Protein AF-A0A832AME6-F1 (afdb_monomer_lite)

Structure (mmCIF, N/CA/C/O backbone):
data_AF-A0A832AME6-F1
#
_entry.id   AF-A0A832AME6-F1
#
loop_
_atom_site.group_PDB
_atom_site.id
_atom_site.type_symbol
_atom_site.label_atom_id
_atom_site.label_alt_id
_atom_site.label_comp_id
_atom_site.label_asym_id
_atom_site.label_entity_id
_atom_site.label_seq_id
_atom_site.pdbx_PDB_ins_code
_atom_site.Cartn_x
_atom_site.Cartn_y
_atom_site.Cartn_z
_atom_site.occupancy
_atom_site.B_iso_or_equiv
_atom_site.auth_seq_id
_atom_site.auth_comp_id
_atom_site.auth_asym_id
_atom_site.auth_atom_id
_atom_site.pdbx_PDB_model_num
ATOM 1 N N . MET A 1 1 ? -3.197 4.638 -37.667 1.00 43.09 1 MET A N 1
ATOM 2 C CA . MET A 1 1 ? -3.171 3.457 -36.780 1.00 43.09 1 MET A CA 1
ATOM 3 C C . MET A 1 1 ? -2.333 3.847 -35.583 1.00 43.09 1 MET A C 1
ATOM 5 O O . MET A 1 1 ? -1.186 4.213 -35.796 1.00 43.09 1 MET A O 1
ATOM 9 N N . ALA A 1 2 ? -2.915 3.912 -34.384 1.00 51.28 2 ALA A N 1
ATOM 10 C CA . ALA A 1 2 ? -2.137 4.187 -33.179 1.00 51.28 2 ALA A CA 1
ATOM 11 C C . ALA A 1 2 ? -1.171 3.013 -32.977 1.00 51.28 2 ALA A C 1
ATOM 13 O O . ALA A 1 2 ? -1.610 1.864 -32.962 1.00 51.28 2 ALA A O 1
ATOM 14 N N . SER A 1 3 ? 0.130 3.288 -32.921 1.00 60.41 3 SER A N 1
ATOM 15 C CA . SER A 1 3 ? 1.118 2.293 -32.514 1.00 60.41 3 SER A CA 1
ATOM 16 C C . SER A 1 3 ? 0.727 1.755 -31.141 1.00 60.41 3 SER A C 1
ATOM 18 O O . SER A 1 3 ? 0.388 2.541 -30.256 1.00 60.41 3 SER A O 1
ATOM 20 N N . GLU A 1 4 ? 0.757 0.436 -30.974 1.00 73.88 4 GLU A N 1
ATOM 21 C CA . GLU A 1 4 ? 0.551 -0.204 -29.676 1.00 73.88 4 GLU A CA 1
ATOM 22 C C . GLU A 1 4 ? 1.572 0.370 -28.685 1.00 73.88 4 GLU A C 1
ATOM 24 O O . GLU A 1 4 ? 2.782 0.189 -28.843 1.00 73.88 4 GLU A O 1
ATOM 29 N N . GLN A 1 5 ? 1.090 1.163 -27.727 1.00 82.31 5 GLN A N 1
ATOM 30 C CA . GLN A 1 5 ? 1.948 1.815 -26.742 1.00 82.31 5 GLN A CA 1
ATOM 31 C C . GLN A 1 5 ? 2.533 0.750 -25.817 1.00 82.31 5 GLN A C 1
ATOM 33 O O . GLN A 1 5 ? 1.813 -0.126 -25.331 1.00 82.31 5 GLN A O 1
ATOM 38 N N . LYS A 1 6 ? 3.843 0.811 -25.570 1.00 90.56 6 LYS A N 1
ATOM 39 C CA . LYS A 1 6 ? 4.534 -0.241 -24.823 1.00 90.56 6 LYS A CA 1
ATOM 40 C C . LYS A 1 6 ? 4.293 -0.084 -23.320 1.00 90.56 6 LYS A C 1
ATOM 42 O O . LYS A 1 6 ? 4.435 1.021 -22.800 1.00 90.56 6 LYS A O 1
ATOM 47 N N . PRO A 1 7 ? 4.045 -1.174 -22.573 1.00 91.06 7 PRO A N 1
ATOM 48 C CA . PRO A 1 7 ? 3.789 -1.083 -21.134 1.00 91.06 7 PRO A CA 1
ATOM 49 C C . PRO A 1 7 ? 4.954 -0.537 -20.295 1.00 91.06 7 PRO A C 1
ATOM 51 O O . PRO A 1 7 ? 4.741 -0.005 -19.205 1.00 91.06 7 PRO A O 1
ATOM 54 N N . TRP A 1 8 ? 6.195 -0.659 -20.783 1.00 92.06 8 TRP A N 1
ATOM 55 C CA . TRP A 1 8 ? 7.383 -0.138 -20.099 1.00 92.06 8 TRP A CA 1
ATOM 56 C C . TRP A 1 8 ? 7.639 1.359 -20.347 1.00 92.06 8 TRP A C 1
ATOM 58 O O . TRP A 1 8 ? 8.516 1.923 -19.697 1.00 92.06 8 TRP A O 1
ATOM 68 N N . GLU A 1 9 ? 6.878 2.008 -21.230 1.00 93.88 9 GLU A N 1
ATOM 69 C CA . GLU A 1 9 ? 6.928 3.458 -21.450 1.00 93.88 9 GLU A CA 1
ATOM 70 C C . GLU A 1 9 ? 5.914 4.132 -20.519 1.00 93.88 9 GLU A C 1
ATOM 72 O O . GLU A 1 9 ? 4.713 3.964 -20.695 1.00 93.88 9 GLU A O 1
ATOM 77 N N . GLU A 1 10 ? 6.380 4.855 -19.500 1.00 94.56 10 GLU A N 1
ATOM 78 C CA . GLU A 1 10 ? 5.512 5.459 -18.474 1.00 94.56 10 GLU A CA 1
ATOM 79 C C . GLU A 1 10 ? 4.670 6.624 -19.013 1.00 94.56 10 GLU A C 1
ATOM 81 O O . GLU A 1 10 ? 3.497 6.767 -18.662 1.00 94.56 10 GLU A O 1
ATOM 86 N N . THR A 1 11 ? 5.243 7.432 -19.903 1.00 96.12 11 THR A N 1
ATOM 87 C CA . THR A 1 11 ? 4.603 8.623 -20.467 1.00 96.12 11 THR A CA 1
ATOM 88 C C . THR A 1 11 ? 4.524 8.557 -21.986 1.00 96.12 11 THR A C 1
ATOM 90 O O . THR A 1 11 ? 5.369 7.948 -22.641 1.00 96.12 11 THR A O 1
ATOM 93 N N . ASN A 1 12 ? 3.522 9.227 -22.549 1.00 92.62 12 ASN A N 1
ATOM 94 C CA . ASN A 1 12 ? 3.460 9.559 -23.968 1.00 92.62 12 ASN A CA 1
ATOM 95 C C . ASN A 1 12 ? 4.538 10.607 -24.320 1.00 92.62 12 ASN A C 1
ATOM 97 O O . ASN A 1 12 ? 5.186 11.175 -23.438 1.00 92.62 12 ASN A O 1
ATOM 101 N N . GLU A 1 13 ? 4.707 10.904 -25.612 1.00 90.88 13 GLU A N 1
ATOM 102 C CA . GLU A 1 13 ? 5.671 11.913 -26.092 1.00 90.88 13 GLU A CA 1
ATOM 103 C C . GLU A 1 13 ? 5.410 13.322 -25.529 1.00 90.88 13 GLU A C 1
ATOM 105 O O . GLU A 1 13 ? 6.341 14.106 -25.366 1.00 90.88 13 GLU A O 1
ATOM 110 N N . ASP A 1 14 ? 4.157 13.637 -25.194 1.00 91.38 14 ASP A N 1
ATOM 111 C CA . ASP A 1 14 ? 3.744 14.911 -24.594 1.00 91.38 14 ASP A CA 1
ATOM 112 C C . ASP A 1 14 ? 3.923 14.962 -23.061 1.00 91.38 14 ASP A C 1
ATOM 114 O O . ASP A 1 14 ? 3.554 15.949 -22.425 1.00 91.38 14 ASP A O 1
ATOM 118 N N . GLY A 1 15 ? 4.480 13.906 -22.458 1.00 92.38 15 GLY A N 1
ATOM 119 C CA . GLY A 1 15 ? 4.688 13.786 -21.015 1.00 92.38 15 GLY A CA 1
ATOM 120 C C . GLY A 1 15 ? 3.440 13.389 -20.219 1.00 92.38 15 GLY A C 1
ATOM 121 O O . GLY A 1 15 ? 3.532 13.211 -19.005 1.00 92.38 15 GLY A O 1
ATOM 122 N N . SER A 1 16 ? 2.283 13.216 -20.864 1.00 94.38 16 SER A N 1
ATOM 123 C CA . SER A 1 16 ? 1.093 12.676 -20.202 1.00 94.38 16 SER A CA 1
ATOM 124 C C . SER A 1 16 ? 1.265 11.188 -19.884 1.00 94.38 16 SER A C 1
ATOM 126 O O . SER A 1 16 ? 2.039 10.485 -20.535 1.00 94.38 16 SER A O 1
ATOM 128 N N . LEU A 1 17 ? 0.537 10.685 -18.885 1.00 93.31 17 LEU A N 1
ATOM 129 C CA . LEU A 1 17 ? 0.554 9.266 -18.526 1.00 93.31 17 LEU A CA 1
ATOM 130 C C . LEU A 1 17 ? 0.178 8.398 -19.738 1.00 93.31 17 LEU A C 1
ATOM 132 O O . LEU A 1 17 ? -0.899 8.552 -20.320 1.00 93.31 17 LEU A O 1
ATOM 136 N N . ASN A 1 18 ? 1.034 7.435 -20.080 1.00 95.44 18 ASN A N 1
ATOM 137 C CA . ASN A 1 18 ? 0.682 6.396 -21.038 1.00 95.44 18 ASN A CA 1
ATOM 138 C C . ASN A 1 18 ? -0.321 5.450 -20.367 1.00 95.44 18 ASN A C 1
ATOM 140 O O . ASN A 1 18 ? 0.024 4.737 -19.423 1.00 95.44 18 ASN A O 1
ATOM 144 N N . LEU A 1 19 ? -1.560 5.410 -20.860 1.00 94.38 19 LEU A N 1
ATOM 145 C CA . LEU A 1 19 ? -2.628 4.610 -20.255 1.00 94.38 19 LEU A CA 1
ATOM 146 C C . LEU A 1 19 ? -2.390 3.094 -20.348 1.00 94.38 19 LEU A C 1
ATOM 148 O O . LEU A 1 19 ? -2.970 2.351 -19.557 1.00 94.38 19 LEU A O 1
ATOM 152 N N . ASN A 1 20 ? -1.511 2.647 -21.247 1.00 94.38 20 ASN A N 1
ATOM 153 C CA . ASN A 1 20 ? -1.106 1.248 -21.394 1.00 94.38 20 ASN A CA 1
ATOM 154 C C . ASN A 1 20 ? 0.103 0.870 -20.516 1.00 94.38 20 ASN A C 1
ATOM 156 O O . ASN A 1 20 ? 0.524 -0.287 -20.513 1.00 94.38 20 ASN A O 1
ATOM 160 N N . SER A 1 21 ? 0.677 1.825 -19.777 1.00 96.12 21 SER A N 1
ATOM 161 C CA . SER A 1 21 ? 1.857 1.599 -18.938 1.00 96.12 21 SER A CA 1
ATOM 162 C C . SER A 1 21 ? 1.565 0.798 -17.663 1.00 96.12 21 SER A C 1
ATOM 164 O O . SER A 1 21 ? 0.434 0.739 -17.159 1.00 96.12 21 SER A O 1
ATOM 166 N N . TYR A 1 22 ? 2.616 0.222 -17.074 1.00 96.19 22 TYR A N 1
ATOM 167 C CA . TYR A 1 22 ? 2.532 -0.351 -15.728 1.00 96.19 22 TYR A CA 1
ATOM 168 C C . TYR A 1 22 ? 2.185 0.708 -14.672 1.00 96.19 22 TYR A C 1
ATOM 170 O O . TYR A 1 22 ? 1.416 0.409 -13.759 1.00 96.19 22 TYR A O 1
ATOM 178 N N . ALA A 1 23 ? 2.651 1.948 -14.835 1.00 96.69 23 ALA A N 1
ATOM 179 C CA . ALA A 1 23 ? 2.315 3.081 -13.981 1.00 96.69 23 ALA A CA 1
ATOM 180 C C . ALA A 1 23 ? 0.823 3.425 -14.052 1.00 96.69 23 ALA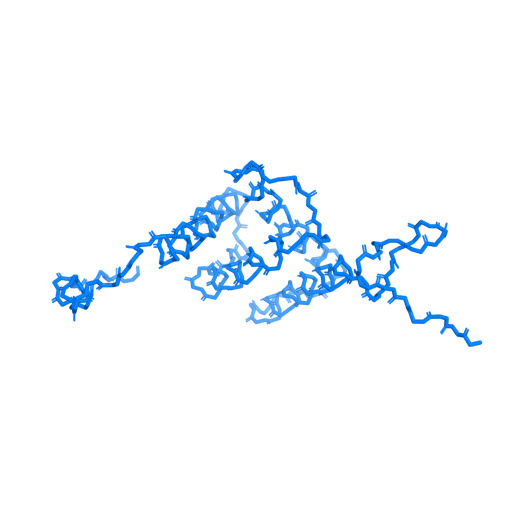 A C 1
ATOM 182 O O . ALA A 1 23 ? 0.196 3.648 -13.020 1.00 96.69 23 ALA A O 1
ATOM 183 N N . SER A 1 24 ? 0.216 3.372 -15.241 1.00 97.00 24 SER A N 1
ATOM 184 C CA . SER A 1 24 ? -1.236 3.508 -15.392 1.00 97.00 24 SER A CA 1
ATOM 185 C C . SER A 1 24 ? -1.963 2.387 -14.655 1.00 97.00 24 SER A C 1
ATOM 187 O O . SER A 1 24 ? -2.824 2.644 -13.813 1.00 97.00 24 SER A O 1
ATOM 189 N N . THR A 1 25 ? -1.542 1.137 -14.857 1.00 96.75 25 THR A N 1
ATOM 190 C CA . THR A 1 25 ? -2.101 -0.003 -14.116 1.00 96.75 25 THR A CA 1
ATOM 191 C C . THR A 1 25 ? -1.978 0.191 -12.600 1.00 96.75 25 THR A C 1
ATOM 193 O O . THR A 1 25 ? -2.907 -0.137 -11.854 1.00 96.75 25 THR A O 1
ATOM 196 N N . ALA A 1 26 ? -0.847 0.718 -12.124 1.00 97.44 26 ALA A N 1
ATOM 197 C CA . ALA A 1 26 ? -0.596 1.048 -10.728 1.00 97.44 26 ALA A CA 1
ATOM 198 C C . ALA A 1 26 ? -1.567 2.124 -10.213 1.00 97.44 26 ALA A C 1
ATOM 200 O O . ALA A 1 26 ? -2.293 1.855 -9.254 1.00 97.44 26 ALA A O 1
ATOM 201 N N . ALA A 1 27 ? -1.644 3.270 -10.892 1.00 97.94 27 ALA A N 1
ATOM 202 C CA . ALA A 1 27 ? -2.501 4.398 -10.538 1.00 97.94 27 ALA A CA 1
ATOM 203 C C . ALA A 1 27 ? -3.986 4.006 -10.497 1.00 97.94 27 ALA A C 1
ATOM 205 O O . ALA A 1 27 ? -4.635 4.151 -9.459 1.00 97.94 27 ALA A O 1
ATOM 206 N N . PHE A 1 28 ? -4.509 3.415 -11.578 1.00 98.00 28 PHE A N 1
ATOM 207 C CA . PHE A 1 28 ? -5.912 2.994 -11.652 1.00 98.00 28 PHE A CA 1
ATOM 208 C C . PHE A 1 28 ? -6.260 1.968 -10.576 1.00 98.00 28 PHE A C 1
ATOM 210 O O . PHE A 1 28 ? -7.290 2.093 -9.921 1.00 98.00 28 PHE A O 1
ATOM 217 N N . GLY A 1 29 ? -5.401 0.971 -10.345 1.00 97.94 29 GLY A N 1
ATOM 218 C CA . GLY A 1 29 ? -5.687 -0.037 -9.324 1.00 97.94 29 GLY A CA 1
ATOM 219 C C . GLY A 1 29 ? -5.581 0.491 -7.889 1.00 97.94 29 GLY A C 1
ATOM 220 O O . GLY A 1 29 ? -6.274 -0.027 -7.018 1.00 97.94 29 GLY A O 1
ATOM 221 N N . THR A 1 30 ? -4.766 1.519 -7.624 1.00 98.50 30 THR A N 1
ATOM 222 C CA . THR A 1 30 ? -4.732 2.185 -6.309 1.00 98.50 30 THR A CA 1
ATOM 223 C C . THR A 1 30 ? -6.013 2.988 -6.071 1.00 98.50 30 THR A C 1
ATOM 225 O O . THR A 1 30 ? -6.628 2.850 -5.015 1.00 98.50 30 THR A O 1
ATOM 228 N N . VAL A 1 31 ? -6.471 3.755 -7.068 1.00 98.62 31 VAL A N 1
ATOM 229 C CA . VAL A 1 31 ? -7.741 4.499 -6.986 1.00 98.62 31 VAL A CA 1
ATOM 230 C C . VAL A 1 31 ? -8.937 3.547 -6.882 1.00 98.62 31 VAL A C 1
ATOM 232 O O . VAL A 1 31 ? -9.819 3.757 -6.052 1.00 98.62 31 VAL A O 1
ATOM 235 N N . ALA A 1 32 ? -8.960 2.463 -7.661 1.00 98.50 32 ALA A N 1
ATOM 236 C CA . ALA A 1 32 ? -10.018 1.456 -7.587 1.00 98.50 32 ALA A CA 1
ATOM 237 C C . ALA A 1 32 ? -10.081 0.796 -6.202 1.00 98.50 32 ALA A C 1
ATOM 239 O O . ALA A 1 32 ? -11.159 0.705 -5.623 1.00 98.50 32 ALA A O 1
ATOM 240 N N . LEU A 1 33 ? -8.933 0.420 -5.623 1.00 98.62 33 LEU A N 1
ATOM 241 C CA . LEU A 1 33 ? -8.872 -0.112 -4.258 1.00 98.62 33 LEU A CA 1
ATOM 242 C C . LEU A 1 33 ? -9.394 0.901 -3.227 1.00 98.62 33 LEU A C 1
ATOM 244 O O . LEU A 1 33 ? -10.103 0.513 -2.296 1.00 98.62 33 LEU A O 1
ATOM 248 N N . ALA A 1 34 ? -9.091 2.191 -3.395 1.00 98.69 34 ALA A N 1
ATOM 249 C CA . ALA A 1 34 ? -9.633 3.236 -2.533 1.00 98.69 34 ALA A CA 1
ATOM 250 C C . ALA A 1 34 ? -11.168 3.299 -2.617 1.00 98.69 34 ALA A C 1
ATOM 252 O O . ALA A 1 34 ? -11.838 3.287 -1.584 1.00 98.69 34 ALA A O 1
ATOM 253 N N . VAL A 1 35 ? -11.728 3.295 -3.830 1.00 98.62 35 VAL A N 1
ATOM 254 C CA . VAL A 1 35 ? -13.181 3.285 -4.069 1.00 98.62 35 VAL A CA 1
ATOM 255 C C . VAL A 1 35 ? -13.841 2.039 -3.476 1.00 98.62 35 VAL A C 1
ATOM 257 O O . VAL A 1 35 ? -14.819 2.165 -2.743 1.00 98.62 35 VAL A O 1
ATOM 260 N N . GLU A 1 36 ? -13.295 0.850 -3.741 1.00 98.50 36 GLU A N 1
ATOM 261 C CA . GLU A 1 36 ? -13.793 -0.425 -3.205 1.00 98.50 36 GLU A CA 1
ATOM 262 C C . GLU A 1 36 ? -13.844 -0.404 -1.674 1.00 98.50 36 GLU A C 1
ATOM 264 O O . GLU A 1 36 ? -14.854 -0.769 -1.073 1.00 98.50 36 GLU A O 1
ATOM 269 N N . THR A 1 37 ? -12.775 0.078 -1.039 1.00 98.44 37 THR A N 1
ATOM 270 C CA . THR A 1 37 ? -12.657 0.123 0.422 1.00 98.44 37 THR A CA 1
ATOM 271 C C . THR A 1 37 ? -13.611 1.150 1.035 1.00 98.44 37 THR A C 1
ATOM 273 O O . THR A 1 37 ? -14.280 0.852 2.023 1.00 98.44 37 THR A O 1
ATOM 276 N N . LEU A 1 38 ? -13.715 2.347 0.444 1.00 98.50 38 LEU A N 1
ATOM 277 C CA . LEU A 1 38 ? -14.664 3.377 0.879 1.00 98.50 38 LEU A CA 1
ATOM 278 C C . LEU A 1 38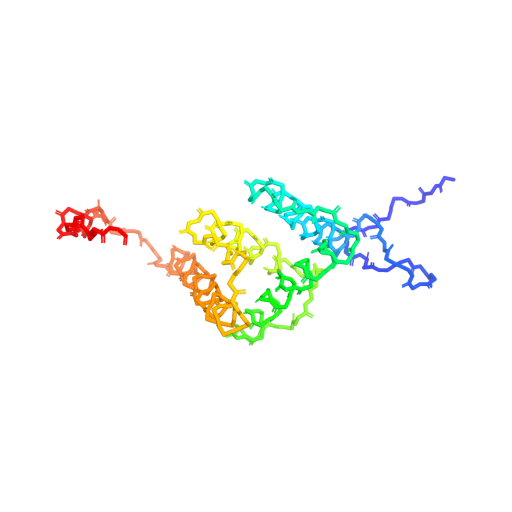 ? -16.106 2.874 0.766 1.00 98.50 38 LEU A C 1
ATOM 280 O O . LEU A 1 38 ? -16.887 3.037 1.702 1.00 98.50 38 LEU A O 1
ATOM 284 N N . HIS A 1 39 ? -16.445 2.233 -0.355 1.00 98.25 39 HIS A N 1
ATOM 285 C CA . HIS A 1 39 ? -17.761 1.647 -0.577 1.00 98.25 39 HIS A CA 1
ATOM 286 C C . HIS A 1 39 ? -18.073 0.551 0.449 1.00 98.25 39 HIS A C 1
ATOM 288 O O . HIS A 1 39 ? -19.118 0.605 1.097 1.00 98.25 39 HIS A O 1
ATOM 294 N N . ALA A 1 40 ? -17.152 -0.397 0.648 1.00 97.69 40 ALA A N 1
ATOM 295 C CA . ALA A 1 40 ? -17.311 -1.487 1.610 1.00 97.69 40 ALA A CA 1
ATOM 296 C C . ALA A 1 40 ? -17.472 -0.983 3.056 1.00 97.69 40 ALA A C 1
ATOM 298 O O . ALA A 1 40 ? -18.221 -1.567 3.835 1.00 97.69 40 ALA A O 1
ATOM 299 N N . ALA A 1 41 ? -16.820 0.129 3.405 1.00 97.25 41 ALA A N 1
ATOM 300 C CA . ALA A 1 41 ? -16.926 0.771 4.714 1.00 97.25 41 ALA A CA 1
ATOM 301 C C . ALA A 1 41 ? -18.114 1.751 4.842 1.00 97.25 41 ALA A C 1
ATOM 303 O O . ALA A 1 41 ? -18.196 2.487 5.829 1.00 97.25 41 ALA A O 1
ATOM 304 N N . GLY A 1 42 ? -19.009 1.814 3.846 1.00 97.38 42 GLY A N 1
ATOM 305 C CA . GLY A 1 42 ? -20.176 2.702 3.851 1.00 97.38 42 GLY A CA 1
ATOM 306 C C . GLY A 1 42 ? -19.830 4.195 3.855 1.00 97.38 42 GLY A C 1
ATOM 307 O O . GLY A 1 42 ? -20.639 5.018 4.285 1.00 97.38 42 GLY A O 1
ATOM 308 N N . GLN A 1 43 ? -18.625 4.562 3.414 1.00 97.81 43 GLN A N 1
ATOM 309 C CA . GLN A 1 43 ? -18.153 5.943 3.420 1.00 97.81 43 GLN A CA 1
ATOM 310 C C . GLN A 1 43 ? -18.739 6.740 2.257 1.00 97.81 43 GLN A C 1
ATOM 312 O O . GLN A 1 43 ? -18.983 6.231 1.160 1.00 97.81 43 GLN A O 1
ATOM 317 N N . ARG A 1 44 ? -18.921 8.046 2.471 1.00 95.81 44 ARG A N 1
ATOM 318 C CA . ARG A 1 44 ? -19.366 8.948 1.408 1.00 95.81 44 ARG A CA 1
ATOM 319 C C . ARG A 1 44 ? -18.270 9.091 0.349 1.00 95.81 44 ARG A C 1
ATOM 321 O O . ARG A 1 44 ? -17.201 9.643 0.617 1.00 95.81 44 ARG A O 1
ATOM 328 N N . MET A 1 45 ? -18.576 8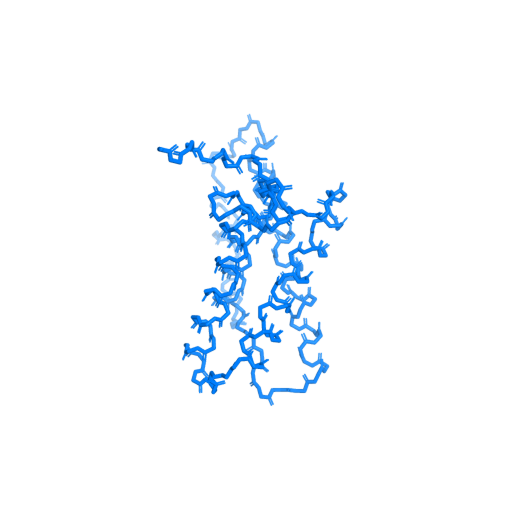.678 -0.876 1.00 97.25 45 MET A N 1
ATOM 329 C CA . MET A 1 45 ? -17.681 8.839 -2.020 1.00 97.25 45 MET A CA 1
ATOM 330 C C . MET A 1 45 ? -17.878 10.216 -2.661 1.00 97.25 45 MET A C 1
ATOM 332 O O . MET A 1 45 ? -18.945 10.550 -3.171 1.00 97.25 45 MET A O 1
ATOM 336 N N . THR A 1 46 ? -16.832 11.028 -2.595 1.00 97.88 46 THR A N 1
ATOM 337 C CA . THR A 1 46 ? -16.679 12.321 -3.270 1.00 97.88 46 THR A CA 1
ATOM 338 C C . THR A 1 46 ? -15.282 12.350 -3.885 1.00 97.88 46 THR A C 1
ATOM 340 O O . THR A 1 46 ? -14.426 11.616 -3.390 1.00 97.88 46 THR A O 1
ATOM 343 N N . PRO A 1 47 ? -14.998 13.203 -4.885 1.00 98.12 47 PRO A N 1
ATOM 344 C CA . PRO A 1 47 ? -13.643 13.324 -5.426 1.00 98.12 47 PRO A CA 1
ATOM 345 C C . PRO A 1 47 ? -12.601 13.517 -4.316 1.00 98.12 47 PRO A C 1
ATOM 347 O O . PRO A 1 47 ? -11.699 12.708 -4.165 1.00 98.12 47 PRO A O 1
ATOM 350 N N . LYS A 1 48 ? -12.856 14.454 -3.393 1.00 97.81 48 LYS A N 1
ATOM 351 C CA . LYS A 1 48 ? -11.977 14.724 -2.247 1.00 97.81 48 LYS A CA 1
ATOM 352 C C . LYS A 1 48 ? -11.715 13.504 -1.352 1.00 97.81 48 LYS A C 1
ATOM 354 O O . LYS A 1 48 ? -10.601 13.346 -0.866 1.00 97.81 48 LYS A O 1
ATOM 359 N N . THR A 1 49 ? -12.730 12.685 -1.065 1.00 97.56 49 THR A N 1
ATOM 360 C CA . THR A 1 49 ? -12.555 11.515 -0.182 1.00 97.56 49 THR A CA 1
ATOM 361 C C . THR A 1 49 ? -11.866 10.356 -0.893 1.00 97.56 49 THR A C 1
ATOM 363 O O . THR A 1 49 ? -11.085 9.650 -0.261 1.00 97.56 49 THR A O 1
ATOM 366 N N . VAL A 1 50 ? -12.116 10.187 -2.194 1.00 98.56 50 VAL A N 1
ATOM 367 C CA . VAL A 1 50 ? -11.419 9.202 -3.029 1.00 98.56 50 VAL A CA 1
ATOM 368 C C . VAL A 1 50 ? -9.949 9.584 -3.182 1.00 98.56 50 VAL A C 1
ATOM 370 O O . VAL A 1 50 ? -9.097 8.745 -2.906 1.00 98.56 50 VAL A O 1
ATOM 373 N N . ASP A 1 51 ? -9.658 10.840 -3.526 1.00 98.56 51 ASP A N 1
ATOM 374 C CA . ASP A 1 51 ? -8.295 11.345 -3.714 1.00 98.56 51 ASP A CA 1
ATOM 375 C C . ASP A 1 51 ? -7.482 11.210 -2.424 1.00 98.56 51 ASP A C 1
ATOM 377 O O . ASP A 1 51 ? -6.440 10.562 -2.421 1.00 98.56 51 ASP A O 1
ATOM 381 N N . ALA A 1 52 ? -8.007 11.703 -1.296 1.00 98.38 52 ALA A N 1
ATOM 382 C CA . ALA A 1 52 ? -7.307 11.632 -0.014 1.00 98.38 52 ALA A CA 1
ATOM 383 C C . ALA A 1 52 ? -6.968 10.189 0.396 1.00 98.38 52 ALA A C 1
ATOM 385 O O . ALA A 1 52 ? -5.881 9.918 0.916 1.00 98.38 52 ALA A O 1
ATOM 386 N N . PHE A 1 53 ? -7.884 9.241 0.167 1.00 98.69 53 PHE A N 1
ATOM 387 C CA . PHE A 1 53 ? -7.612 7.850 0.507 1.00 98.69 53 PHE A CA 1
ATOM 388 C C . PHE A 1 53 ? -6.661 7.195 -0.503 1.00 98.69 53 PHE A C 1
ATOM 390 O O . PHE A 1 53 ? -5.723 6.524 -0.086 1.00 98.69 53 PHE A O 1
ATOM 397 N N . ALA A 1 54 ? -6.815 7.442 -1.807 1.00 98.81 54 ALA A N 1
ATOM 398 C CA . ALA A 1 54 ? -5.891 6.948 -2.828 1.00 98.81 54 ALA A CA 1
ATOM 399 C C . ALA A 1 54 ? -4.454 7.462 -2.617 1.00 98.81 54 ALA A C 1
ATOM 401 O O . ALA A 1 54 ? -3.510 6.678 -2.712 1.00 98.81 54 ALA A O 1
ATOM 402 N N . GLU A 1 55 ? -4.286 8.737 -2.259 1.00 98.69 55 GLU A N 1
ATOM 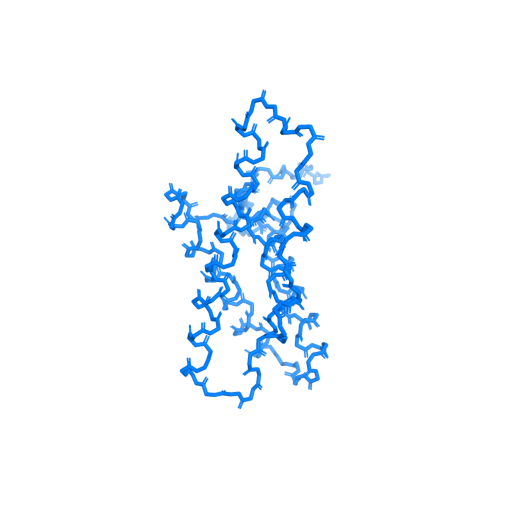403 C CA . GLU A 1 55 ? -2.999 9.332 -1.883 1.00 98.69 55 GLU A CA 1
ATOM 404 C C . GLU A 1 55 ? -2.414 8.667 -0.634 1.00 98.69 55 GLU A C 1
ATOM 406 O O . GLU A 1 55 ? -1.234 8.326 -0.617 1.00 98.69 55 GLU A O 1
ATOM 411 N N . THR A 1 56 ? -3.241 8.394 0.381 1.00 98.81 56 THR A N 1
ATOM 412 C CA . THR A 1 56 ? -2.814 7.655 1.584 1.00 98.81 56 THR A CA 1
ATOM 413 C C . THR A 1 56 ? -2.287 6.261 1.222 1.00 98.81 56 THR A C 1
ATOM 415 O O . THR A 1 56 ? -1.240 5.839 1.714 1.00 98.81 56 THR A O 1
ATOM 418 N N . LEU A 1 57 ? -2.983 5.544 0.334 1.00 98.81 57 LEU A N 1
ATOM 419 C CA . LEU A 1 57 ? -2.564 4.222 -0.141 1.00 98.81 57 LEU A CA 1
ATOM 420 C C . LEU A 1 57 ? -1.259 4.285 -0.951 1.00 98.81 57 LEU A C 1
ATOM 422 O O . LEU A 1 57 ? -0.387 3.432 -0.774 1.00 98.81 57 LEU A O 1
ATOM 426 N N . ALA A 1 58 ? -1.113 5.287 -1.821 1.00 98.50 58 ALA A N 1
ATOM 427 C CA . ALA A 1 58 ? 0.105 5.508 -2.595 1.00 98.50 58 ALA A CA 1
ATOM 428 C C . ALA A 1 58 ? 1.301 5.842 -1.688 1.00 98.50 58 ALA A C 1
ATOM 430 O O . ALA A 1 58 ? 2.375 5.270 -1.869 1.00 98.50 58 ALA A O 1
ATOM 431 N N . LEU A 1 59 ? 1.094 6.687 -0.672 1.00 98.56 59 LEU A N 1
ATOM 432 C CA . LEU A 1 59 ? 2.112 7.061 0.310 1.00 98.56 59 LEU A CA 1
ATOM 433 C C . LEU A 1 59 ? 2.638 5.842 1.078 1.00 98.56 59 LEU A C 1
ATOM 435 O O . LEU A 1 59 ? 3.847 5.662 1.185 1.00 98.56 59 LEU A O 1
ATOM 439 N N . ILE A 1 60 ? 1.746 4.956 1.538 1.00 98.81 60 ILE A N 1
ATOM 440 C CA . ILE A 1 60 ? 2.134 3.698 2.196 1.00 98.81 60 ILE A CA 1
ATOM 441 C C . ILE A 1 60 ? 3.037 2.852 1.287 1.00 98.81 60 ILE A C 1
ATOM 443 O O . ILE A 1 60 ? 4.048 2.309 1.740 1.00 98.81 60 ILE A O 1
ATOM 447 N N . ILE A 1 61 ? 2.680 2.709 0.003 1.00 98.44 61 ILE A N 1
ATOM 448 C CA . ILE A 1 61 ? 3.479 1.919 -0.945 1.00 98.44 61 ILE A CA 1
ATOM 449 C C . ILE A 1 61 ? 4.840 2.575 -1.167 1.00 98.44 61 ILE A C 1
ATOM 451 O O . ILE A 1 61 ? 5.848 1.871 -1.128 1.00 98.44 61 ILE A O 1
ATOM 455 N N . GLN A 1 62 ? 4.873 3.895 -1.353 1.00 98.19 62 GLN A N 1
ATOM 456 C CA . GLN A 1 62 ? 6.108 4.657 -1.495 1.00 98.19 62 GLN A CA 1
ATOM 457 C C . GLN A 1 62 ? 7.028 4.453 -0.284 1.00 98.19 62 GLN A C 1
ATOM 459 O O . GLN A 1 62 ? 8.165 4.027 -0.469 1.00 98.19 62 GLN A O 1
ATOM 464 N N . HIS A 1 63 ? 6.537 4.652 0.944 1.00 98.56 63 HIS A N 1
ATOM 465 C CA . HIS A 1 63 ? 7.328 4.424 2.159 1.00 98.56 63 HIS A CA 1
ATOM 466 C C . HIS A 1 63 ? 7.842 2.983 2.250 1.00 98.56 63 HIS A C 1
ATOM 468 O O . HIS A 1 63 ? 8.968 2.740 2.680 1.00 98.56 63 HIS A O 1
ATOM 474 N N . CYS A 1 64 ? 7.045 2.002 1.817 1.00 98.50 64 CYS A N 1
ATOM 475 C CA . CYS A 1 64 ? 7.493 0.613 1.764 1.00 98.50 64 CYS A CA 1
ATOM 476 C C . CYS A 1 64 ? 8.581 0.382 0.704 1.00 98.50 64 CYS A C 1
ATOM 478 O O . CYS A 1 64 ? 9.466 -0.434 0.942 1.00 98.50 64 CYS A O 1
ATOM 480 N N . GLN A 1 65 ? 8.533 1.056 -0.452 1.00 98.00 65 GLN A N 1
ATOM 481 C CA . GLN A 1 65 ? 9.615 1.007 -1.445 1.00 98.00 65 GLN A CA 1
ATOM 482 C C . GLN A 1 65 ? 10.898 1.609 -0.858 1.00 98.00 65 GLN A C 1
ATOM 484 O O . GLN A 1 65 ? 11.943 0.963 -0.901 1.00 98.00 65 GLN A O 1
ATOM 489 N N . GLU A 1 66 ? 10.797 2.779 -0.226 1.00 97.94 66 GLU A N 1
ATOM 490 C CA . GLU A 1 66 ? 11.921 3.469 0.421 1.00 97.94 66 GLU A CA 1
ATOM 491 C C . GLU A 1 66 ? 12.543 2.620 1.537 1.00 97.94 66 GLU A C 1
ATOM 493 O O . GLU A 1 66 ? 13.756 2.441 1.573 1.00 97.94 66 GLU A O 1
ATOM 498 N N . ALA A 1 67 ? 11.726 2.009 2.399 1.00 97.81 67 ALA A N 1
ATOM 499 C CA . ALA A 1 67 ? 12.188 1.132 3.478 1.00 97.81 67 ALA A CA 1
ATOM 500 C C . ALA A 1 67 ? 12.847 -0.175 2.992 1.00 97.81 67 ALA A C 1
ATOM 502 O O . ALA A 1 67 ? 13.433 -0.906 3.795 1.00 97.81 67 ALA A O 1
ATOM 503 N N . LEU A 1 68 ? 12.710 -0.501 1.705 1.00 96.94 68 LEU A N 1
ATOM 504 C CA . LEU A 1 68 ? 13.367 -1.630 1.046 1.00 96.94 68 LEU A CA 1
ATOM 505 C C . LEU A 1 68 ? 14.562 -1.187 0.186 1.00 96.94 68 LEU A C 1
ATOM 507 O O . LEU A 1 68 ? 15.075 -2.003 -0.579 1.00 96.94 68 LEU A O 1
ATOM 511 N N . ASP A 1 69 ? 14.980 0.080 0.283 1.00 96.50 69 ASP A N 1
ATOM 512 C CA . ASP A 1 69 ? 16.013 0.703 -0.553 1.00 96.50 69 ASP A CA 1
ATOM 513 C C . ASP A 1 69 ? 15.704 0.603 -2.066 1.00 96.50 69 ASP A C 1
ATOM 515 O O . ASP A 1 69 ? 16.596 0.530 -2.914 1.00 96.50 69 ASP A O 1
ATOM 519 N N . ILE A 1 70 ? 14.413 0.597 -2.423 1.00 93.62 70 ILE A N 1
ATOM 520 C CA . ILE A 1 70 ? 13.916 0.592 -3.803 1.00 93.62 70 ILE A CA 1
ATOM 521 C C . ILE A 1 70 ? 13.488 2.014 -4.165 1.00 93.62 70 ILE A C 1
ATOM 523 O O . ILE A 1 70 ? 12.763 2.663 -3.414 1.00 93.62 70 ILE A O 1
ATOM 527 N N . ARG A 1 71 ? 13.879 2.491 -5.353 1.00 94.12 71 ARG A N 1
ATOM 528 C CA . ARG A 1 71 ? 13.407 3.780 -5.874 1.00 94.12 71 ARG A CA 1
ATOM 529 C C . ARG A 1 71 ? 11.868 3.787 -5.946 1.00 94.12 71 ARG A C 1
ATOM 531 O O . ARG A 1 71 ? 11.308 2.918 -6.616 1.00 94.12 71 ARG A O 1
ATOM 538 N N . PRO A 1 72 ? 11.183 4.775 -5.343 1.00 96.19 72 PRO A N 1
ATOM 539 C CA . PRO A 1 72 ? 9.745 4.931 -5.514 1.00 96.19 72 PRO A CA 1
ATOM 540 C C . PRO A 1 72 ? 9.367 5.095 -6.982 1.00 96.19 72 PRO A C 1
ATOM 542 O O . PRO A 1 72 ? 9.902 5.955 -7.686 1.00 96.19 72 PRO A O 1
ATOM 545 N N . SER A 1 73 ? 8.476 4.232 -7.454 1.00 96.06 73 SER A N 1
ATOM 546 C CA . SER A 1 73 ? 8.080 4.166 -8.860 1.00 96.06 73 SER A CA 1
ATOM 547 C C . SER A 1 73 ? 6.799 3.355 -8.985 1.00 96.06 73 SER A C 1
ATOM 549 O O . SER A 1 73 ? 6.755 2.197 -8.564 1.00 96.06 73 SER A O 1
ATOM 551 N N . MET A 1 74 ? 5.764 3.948 -9.585 1.00 95.88 74 MET A N 1
ATOM 552 C CA . MET A 1 74 ? 4.538 3.235 -9.964 1.00 95.88 74 MET A CA 1
ATOM 553 C C . MET A 1 74 ? 4.762 2.295 -11.155 1.00 95.88 74 MET A C 1
ATOM 555 O O . MET A 1 74 ? 4.023 1.328 -11.329 1.00 95.88 74 MET A O 1
ATOM 559 N N . GLN A 1 75 ? 5.797 2.562 -11.950 1.00 96.25 75 GLN A N 1
ATOM 560 C CA . GLN A 1 75 ? 6.172 1.774 -13.119 1.00 96.25 75 GLN A CA 1
ATOM 561 C C . GLN A 1 75 ? 6.856 0.452 -12.739 1.00 96.25 75 GLN A C 1
ATOM 563 O O . GLN A 1 75 ? 6.827 -0.520 -13.499 1.00 96.25 75 GLN A O 1
ATOM 568 N N . ASP A 1 76 ? 7.459 0.393 -11.553 1.00 93.75 76 ASP A N 1
ATOM 569 C CA . ASP A 1 76 ? 8.272 -0.740 -11.141 1.00 93.75 76 ASP A CA 1
ATOM 570 C C . ASP A 1 76 ? 7.421 -1.940 -10.716 1.00 93.75 76 ASP A C 1
ATOM 572 O O . ASP A 1 76 ? 6.399 -1.844 -10.028 1.00 93.75 76 ASP A O 1
ATOM 576 N N . GLY A 1 77 ? 7.918 -3.138 -11.031 1.00 92.38 77 GLY A N 1
ATOM 577 C CA . GLY A 1 77 ? 7.276 -4.384 -10.621 1.00 92.38 77 GLY A CA 1
ATOM 578 C C . GLY A 1 77 ? 7.106 -4.517 -9.101 1.00 92.38 77 GLY A C 1
ATOM 579 O O . GLY A 1 77 ? 6.171 -5.196 -8.668 1.00 92.38 77 GLY A O 1
ATOM 580 N N . SER A 1 78 ? 7.959 -3.863 -8.303 1.00 93.00 78 SER A N 1
ATOM 581 C CA . SER A 1 78 ? 7.870 -3.808 -6.836 1.00 93.00 78 SER A CA 1
ATOM 582 C C . SER A 1 78 ? 6.543 -3.201 -6.371 1.00 93.00 78 SER A C 1
ATOM 584 O O . SER A 1 78 ? 5.887 -3.785 -5.506 1.00 93.00 78 SER A O 1
ATOM 586 N N . HIS A 1 79 ? 6.075 -2.129 -7.019 1.00 95.44 79 HIS A N 1
ATOM 587 C CA . HIS A 1 79 ? 4.808 -1.470 -6.703 1.00 95.44 79 HIS A CA 1
ATOM 588 C C . HIS A 1 79 ? 3.625 -2.432 -6.836 1.00 95.44 79 HIS A C 1
ATOM 590 O O . HIS A 1 79 ? 2.752 -2.488 -5.972 1.00 95.44 79 HIS A O 1
ATOM 596 N N . THR A 1 80 ? 3.617 -3.267 -7.880 1.00 95.31 80 THR A N 1
ATOM 597 C CA . THR A 1 80 ? 2.561 -4.275 -8.072 1.00 95.31 80 THR A CA 1
ATOM 598 C C . THR A 1 80 ? 2.485 -5.256 -6.898 1.00 95.31 80 THR A C 1
ATOM 600 O O . THR A 1 80 ? 1.391 -5.555 -6.418 1.00 95.31 80 THR A O 1
ATOM 603 N N . ARG A 1 81 ? 3.633 -5.744 -6.403 1.00 97.00 81 ARG A N 1
ATOM 604 C CA . ARG A 1 81 ? 3.672 -6.713 -5.292 1.00 97.00 81 ARG A CA 1
ATOM 605 C C . ARG A 1 81 ? 3.286 -6.049 -3.972 1.00 97.00 81 ARG A C 1
ATOM 607 O O . ARG A 1 81 ? 2.493 -6.615 -3.222 1.00 97.00 81 ARG A O 1
ATOM 614 N N . LEU A 1 82 ? 3.793 -4.842 -3.715 1.00 97.88 82 LEU A N 1
ATOM 615 C CA . LEU A 1 82 ? 3.466 -4.078 -2.509 1.00 97.88 82 LEU A CA 1
ATOM 616 C C . LEU A 1 82 ? 1.985 -3.687 -2.467 1.00 97.88 82 LEU A C 1
ATOM 618 O O . LEU A 1 82 ? 1.363 -3.809 -1.418 1.00 97.88 82 LEU A O 1
ATOM 622 N N . ARG A 1 83 ? 1.373 -3.337 -3.605 1.00 97.12 83 ARG A N 1
ATOM 623 C CA . ARG A 1 83 ? -0.076 -3.099 -3.695 1.00 97.12 83 ARG A CA 1
ATOM 624 C C . ARG A 1 83 ? -0.900 -4.358 -3.408 1.00 97.12 83 ARG A C 1
ATOM 626 O O . ARG A 1 83 ? -1.942 -4.272 -2.766 1.00 97.12 83 ARG A O 1
ATOM 633 N N . GLY A 1 84 ? -0.434 -5.529 -3.848 1.00 97.81 84 GLY A N 1
ATOM 634 C CA . GLY A 1 84 ? -1.047 -6.809 -3.473 1.00 97.81 84 GLY A CA 1
ATOM 635 C C . GLY A 1 84 ? -1.030 -7.029 -1.957 1.00 97.81 84 GLY A C 1
ATOM 636 O O . GLY A 1 84 ? -2.062 -7.320 -1.360 1.00 97.81 84 GLY A O 1
ATOM 637 N N . ALA A 1 85 ? 0.119 -6.795 -1.317 1.00 98.31 85 ALA A N 1
ATOM 638 C CA . ALA A 1 85 ? 0.251 -6.875 0.138 1.00 98.31 85 ALA A CA 1
ATOM 639 C C . ALA A 1 85 ? -0.582 -5.808 0.879 1.00 98.31 85 ALA A C 1
ATOM 641 O O . ALA A 1 85 ? -1.111 -6.081 1.960 1.00 98.31 85 ALA A O 1
ATOM 642 N N . LEU A 1 86 ? -0.732 -4.610 0.303 1.00 98.56 86 LEU A N 1
ATOM 643 C CA . LEU A 1 86 ? -1.595 -3.549 0.827 1.00 98.56 86 LEU A CA 1
ATOM 644 C C . LEU A 1 86 ? -3.062 -3.982 0.843 1.00 98.56 86 LEU A C 1
ATOM 646 O O . LEU A 1 86 ? -3.716 -3.817 1.868 1.00 98.56 86 LEU A O 1
ATOM 650 N N . ARG A 1 87 ? -3.562 -4.597 -0.239 1.00 98.50 87 ARG A N 1
ATOM 651 C CA . ARG A 1 87 ? -4.932 -5.138 -0.289 1.00 98.50 87 ARG A CA 1
ATOM 652 C C . ARG A 1 87 ? -5.179 -6.138 0.845 1.00 98.50 87 ARG A C 1
ATOM 654 O O . ARG A 1 87 ? -6.105 -5.946 1.624 1.00 98.50 87 ARG A O 1
ATOM 661 N N . THR A 1 88 ? -4.300 -7.128 1.020 1.00 98.12 88 THR A N 1
ATOM 662 C CA . THR A 1 88 ? -4.384 -8.083 2.146 1.00 98.12 88 THR A CA 1
ATOM 663 C C . THR A 1 88 ? -4.325 -7.388 3.510 1.00 98.12 88 THR A C 1
ATOM 665 O O . THR A 1 88 ? -4.989 -7.799 4.464 1.00 98.12 88 THR A O 1
ATOM 668 N N . SER A 1 89 ? -3.526 -6.327 3.630 1.00 98.25 89 SER A N 1
ATOM 669 C CA . SER A 1 89 ? -3.421 -5.564 4.876 1.00 98.25 89 SER A CA 1
ATOM 670 C C . SER A 1 89 ? -4.716 -4.820 5.196 1.00 98.25 89 SER A C 1
ATOM 672 O O . SER A 1 89 ? -5.152 -4.884 6.337 1.00 98.25 89 SER A O 1
ATOM 67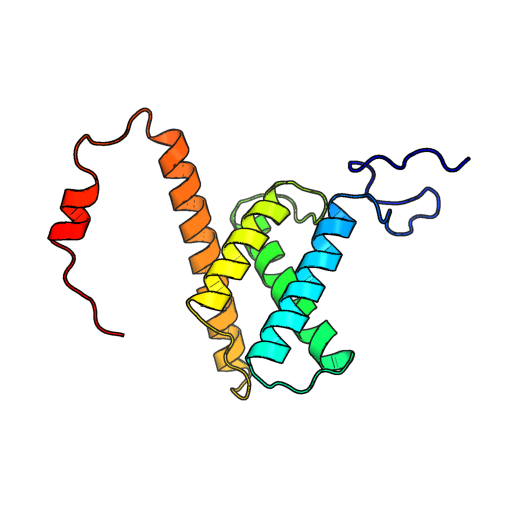4 N N . ILE A 1 90 ? -5.367 -4.202 4.207 1.00 98.31 90 ILE A N 1
ATOM 675 C CA . ILE A 1 90 ? -6.686 -3.564 4.358 1.00 98.31 90 ILE A CA 1
ATOM 676 C C . ILE A 1 90 ? -7.750 -4.596 4.748 1.00 98.31 90 ILE A C 1
ATOM 678 O O . ILE A 1 90 ? -8.528 -4.355 5.663 1.00 98.31 90 ILE A O 1
ATOM 682 N N . GLU A 1 91 ? -7.768 -5.757 4.092 1.00 97.00 91 GLU A N 1
ATOM 683 C CA . GLU A 1 91 ? -8.757 -6.812 4.357 1.00 97.00 91 GLU A CA 1
ATOM 684 C C . GLU A 1 91 ? -8.636 -7.392 5.773 1.00 97.00 91 GLU A C 1
ATOM 686 O O . GLU A 1 91 ? -9.639 -7.705 6.408 1.00 97.00 91 GLU A O 1
ATOM 691 N N . THR A 1 92 ? -7.410 -7.523 6.288 1.00 96.88 92 THR A N 1
ATOM 692 C CA . THR A 1 92 ? -7.151 -8.100 7.622 1.00 96.88 92 THR A CA 1
ATOM 693 C C . THR A 1 92 ? -7.033 -7.061 8.736 1.00 96.88 92 THR A C 1
ATOM 695 O O . THR A 1 92 ? -7.049 -7.414 9.913 1.00 96.88 92 THR A O 1
ATOM 698 N N . MET A 1 93 ? -6.888 -5.785 8.385 1.00 97.69 93 MET A N 1
ATOM 699 C CA . MET A 1 93 ? -6.772 -4.654 9.302 1.00 97.69 93 MET A CA 1
ATOM 700 C C . MET A 1 93 ? -7.375 -3.405 8.635 1.00 97.69 93 MET A C 1
ATOM 702 O O . MET A 1 93 ? -6.641 -2.587 8.070 1.00 97.69 93 MET A O 1
ATOM 706 N N . PRO A 1 94 ? -8.711 -3.256 8.676 1.00 97.62 94 PRO A N 1
ATOM 707 C CA . PRO A 1 94 ? -9.409 -2.190 7.964 1.00 97.62 94 PRO A CA 1
ATOM 708 C C . PRO A 1 94 ? -8.984 -0.776 8.399 1.00 97.62 94 PRO A C 1
ATOM 710 O O . PRO A 1 94 ? -8.598 -0.588 9.558 1.00 97.62 94 PRO A O 1
ATOM 713 N N . PRO A 1 95 ? -9.075 0.232 7.507 1.00 98.31 95 PRO A N 1
ATOM 714 C CA . PRO A 1 95 ? -8.797 1.620 7.858 1.00 98.31 95 PRO A CA 1
ATOM 715 C C . PRO A 1 95 ? -9.759 2.141 8.938 1.00 98.31 95 PRO A C 1
ATOM 717 O O . PRO A 1 95 ? -10.949 1.810 8.907 1.00 98.31 95 PRO A O 1
ATOM 720 N N . PRO A 1 96 ? -9.294 2.995 9.867 1.00 98.19 96 PRO A N 1
ATOM 721 C CA . PRO A 1 96 ? -10.089 3.473 10.992 1.00 98.19 96 PRO A CA 1
ATOM 722 C C . PRO A 1 96 ? -10.977 4.659 10.578 1.00 98.19 96 PRO A C 1
ATOM 724 O O . PRO A 1 96 ? -10.853 5.769 11.098 1.00 98.19 96 PRO A O 1
ATOM 727 N N . PHE A 1 97 ? -11.867 4.459 9.603 1.00 97.56 97 PHE A N 1
ATOM 728 C CA . PHE A 1 97 ? -12.775 5.514 9.150 1.00 97.56 97 PHE A CA 1
ATOM 729 C C . PHE A 1 97 ? -13.598 6.090 10.312 1.00 97.56 97 PHE A C 1
ATOM 731 O O . PHE A 1 97 ? -14.142 5.356 11.133 1.00 97.56 97 PHE A O 1
ATOM 738 N N . GLY A 1 98 ? -13.687 7.422 10.377 1.00 95.81 98 GLY A N 1
ATOM 739 C CA . GLY A 1 98 ? -14.351 8.145 11.468 1.00 95.81 98 GLY A CA 1
ATOM 740 C C . GLY A 1 98 ? -13.496 8.356 12.723 1.00 95.81 98 GLY A C 1
ATOM 741 O O . GLY A 1 98 ? -13.909 9.119 13.594 1.00 95.81 98 GLY A O 1
ATOM 742 N N . ALA A 1 99 ? -12.313 7.740 12.815 1.00 97.62 99 ALA A N 1
ATOM 743 C CA . ALA A 1 99 ? -11.350 8.020 13.875 1.00 97.62 99 ALA A CA 1
ATOM 744 C C . ALA A 1 99 ? -10.535 9.295 13.595 1.00 97.62 99 ALA A C 1
ATOM 746 O O . ALA A 1 99 ? -10.608 9.891 12.516 1.00 97.62 99 ALA A O 1
ATOM 747 N N . ASP A 1 100 ? -9.751 9.714 14.587 1.00 98.00 100 ASP A N 1
ATOM 748 C CA . ASP A 1 100 ? -8.898 10.894 14.496 1.00 98.00 100 ASP A CA 1
ATOM 749 C C . ASP A 1 100 ? -7.600 10.649 13.702 1.00 98.00 100 ASP A C 1
ATOM 751 O O . ASP A 1 100 ? -7.256 9.532 13.307 1.00 98.00 100 ASP A O 1
ATOM 755 N N . VAL A 1 101 ? -6.858 11.731 13.458 1.00 97.44 101 VAL A N 1
ATOM 756 C CA . VAL A 1 101 ? -5.600 11.700 12.696 1.00 97.44 101 VAL A CA 1
ATOM 757 C C . VAL A 1 101 ? -4.523 10.828 13.353 1.00 97.44 101 VAL A C 1
ATOM 759 O O . VAL A 1 101 ? -3.683 10.266 12.650 1.00 97.44 101 VAL A O 1
ATOM 762 N N . VAL A 1 102 ? -4.548 10.682 14.682 1.00 98.38 102 VAL A N 1
ATOM 763 C CA . VAL A 1 102 ? -3.575 9.862 15.415 1.00 98.38 102 VAL A CA 1
ATOM 764 C C . VAL A 1 102 ? -3.833 8.390 15.117 1.00 98.38 102 VAL A C 1
ATOM 766 O O . VAL A 1 102 ? -2.913 7.683 14.708 1.00 98.38 102 VAL A O 1
ATOM 769 N N . ALA A 1 103 ? -5.091 7.950 15.205 1.00 98.50 103 ALA A N 1
ATOM 770 C CA . ALA A 1 103 ? -5.496 6.596 14.843 1.00 98.50 103 ALA A CA 1
ATOM 771 C C . ALA A 1 103 ? -5.173 6.270 13.374 1.00 98.50 103 ALA A C 1
ATOM 773 O O . ALA A 1 103 ? -4.711 5.167 13.070 1.00 98.50 103 ALA A O 1
ATOM 774 N N . TRP A 1 104 ? -5.351 7.233 12.464 1.00 98.56 104 TRP A N 1
ATOM 775 C CA . TRP A 1 104 ? -4.932 7.088 11.067 1.00 98.56 104 TRP A CA 1
ATOM 776 C C . TRP A 1 104 ? -3.419 6.912 10.919 1.00 98.56 104 TRP A C 1
ATOM 778 O O . TRP A 1 104 ? -2.986 5.991 10.227 1.00 98.56 104 TRP A O 1
ATOM 788 N N . GLY A 1 105 ? -2.611 7.731 11.597 1.00 98.56 105 GLY A N 1
ATOM 789 C CA . GLY A 1 105 ? -1.150 7.600 11.583 1.00 98.56 105 GLY A CA 1
ATOM 790 C C . GLY A 1 105 ? -0.667 6.250 12.126 1.00 98.56 105 GLY A C 1
ATOM 791 O O . GLY A 1 105 ? 0.223 5.613 11.552 1.00 98.56 105 GLY A O 1
ATOM 792 N N . GLU A 1 106 ? -1.298 5.757 13.193 1.00 98.62 106 GLU A N 1
ATOM 793 C CA . GLU A 1 106 ? -1.029 4.419 13.721 1.00 98.62 106 GLU A CA 1
ATOM 794 C C . GLU A 1 106 ? -1.399 3.314 12.730 1.00 98.62 106 GLU A C 1
ATOM 796 O O . GLU A 1 106 ? -0.638 2.355 12.563 1.00 98.62 106 GLU A O 1
ATOM 801 N N . TRP A 1 107 ? -2.558 3.428 12.076 1.00 98.69 107 TRP A N 1
ATOM 802 C CA . TRP A 1 107 ? -2.995 2.463 11.073 1.00 98.69 107 TRP A CA 1
ATOM 803 C C . TRP A 1 107 ? -2.050 2.431 9.869 1.00 98.69 107 TRP A C 1
ATOM 805 O O . TRP A 1 107 ? -1.651 1.342 9.457 1.00 98.69 107 TRP A O 1
ATOM 815 N N . VAL A 1 108 ? -1.621 3.592 9.362 1.00 98.81 108 VAL A N 1
ATOM 816 C CA . VAL A 1 108 ? -0.614 3.709 8.289 1.00 98.81 108 VAL A CA 1
ATOM 817 C C . VAL A 1 108 ? 0.661 2.961 8.685 1.00 98.81 108 VAL A C 1
ATOM 819 O O . VAL A 1 108 ? 1.080 2.033 7.993 1.00 98.81 108 VAL A O 1
ATOM 822 N N . THR A 1 109 ? 1.199 3.250 9.873 1.00 98.62 109 THR A N 1
ATOM 823 C CA . THR A 1 109 ? 2.432 2.622 10.381 1.00 98.62 109 THR A CA 1
ATOM 824 C C . THR A 1 109 ? 2.288 1.100 10.529 1.00 98.62 109 THR A C 1
ATOM 826 O O . THR A 1 109 ? 3.193 0.330 10.197 1.00 98.62 109 THR A O 1
ATOM 829 N N . LYS A 1 110 ? 1.153 0.622 11.057 1.00 98.62 110 LYS A N 1
ATOM 830 C CA . LYS A 1 110 ? 0.875 -0.820 11.190 1.00 98.62 110 LYS A CA 1
ATOM 831 C C . LYS A 1 110 ? 0.726 -1.486 9.819 1.00 98.62 110 LYS A C 1
ATOM 833 O O . LYS A 1 110 ? 1.168 -2.624 9.652 1.00 98.62 110 LYS A O 1
ATOM 838 N N . THR A 1 111 ? 0.133 -0.788 8.854 1.00 98.75 111 THR A N 1
ATOM 839 C CA . THR A 1 111 ? -0.077 -1.275 7.485 1.00 98.75 111 THR A CA 1
ATOM 840 C C . THR A 1 111 ? 1.255 -1.436 6.765 1.00 98.75 111 THR A C 1
ATOM 842 O O . THR A 1 111 ? 1.529 -2.512 6.239 1.00 98.75 111 THR A O 1
ATOM 845 N N . GLU A 1 112 ? 2.140 -0.441 6.843 1.00 98.69 112 GLU A N 1
ATOM 846 C CA . GLU A 1 112 ? 3.509 -0.525 6.317 1.00 98.69 112 GLU A CA 1
ATOM 847 C C . GLU A 1 112 ? 4.268 -1.717 6.917 1.00 98.69 112 GLU A C 1
ATOM 849 O O . GLU A 1 112 ? 4.804 -2.561 6.195 1.00 98.69 112 GLU A O 1
ATOM 854 N N . LYS A 1 113 ? 4.243 -1.873 8.250 1.00 98.56 113 LYS A N 1
ATOM 855 C CA . LYS A 1 113 ? 4.872 -3.023 8.928 1.00 98.56 113 LYS A CA 1
ATOM 856 C C . LYS A 1 113 ? 4.326 -4.362 8.432 1.00 98.56 113 LYS A C 1
ATOM 858 O O . LYS A 1 113 ? 5.093 -5.321 8.299 1.00 98.56 113 LYS A O 1
ATOM 863 N N . ARG A 1 114 ? 3.021 -4.450 8.159 1.00 98.44 114 ARG A N 1
ATOM 864 C CA . ARG A 1 114 ? 2.379 -5.662 7.636 1.00 98.44 114 ARG A CA 1
ATOM 865 C C . ARG A 1 114 ? 2.819 -5.953 6.204 1.00 98.44 114 ARG A C 1
ATOM 867 O O . ARG A 1 114 ? 3.242 -7.075 5.935 1.00 98.44 114 ARG A O 1
ATOM 874 N N . ILE A 1 115 ? 2.829 -4.948 5.331 1.00 98.56 115 ILE A N 1
ATOM 875 C CA . ILE A 1 115 ? 3.326 -5.058 3.952 1.00 98.56 115 ILE A CA 1
ATOM 876 C C . ILE A 1 115 ? 4.783 -5.530 3.935 1.00 98.56 115 ILE A C 1
ATOM 878 O O . ILE A 1 115 ? 5.113 -6.509 3.263 1.00 98.56 115 ILE A O 1
ATOM 882 N N . LEU A 1 116 ? 5.648 -4.901 4.733 1.00 98.31 116 LEU A N 1
ATOM 883 C CA . LEU A 1 116 ? 7.056 -5.284 4.849 1.00 98.31 116 LEU A CA 1
ATOM 884 C C . LEU A 1 116 ? 7.223 -6.698 5.422 1.00 98.31 116 LEU A C 1
ATOM 886 O O . LEU A 1 116 ? 8.127 -7.429 5.018 1.00 98.31 116 LEU A O 1
ATOM 890 N N . SER A 1 117 ? 6.349 -7.122 6.337 1.00 97.94 117 SER A N 1
ATOM 891 C CA . SER A 1 117 ? 6.358 -8.489 6.875 1.00 97.94 117 SER A CA 1
ATOM 892 C C . SER A 1 117 ? 5.965 -9.524 5.819 1.00 97.94 117 SER A C 1
ATOM 894 O O . SER A 1 117 ? 6.625 -10.561 5.725 1.00 97.94 117 SER A O 1
ATOM 896 N N . ILE A 1 118 ? 4.954 -9.227 4.993 1.00 98.06 118 ILE A N 1
ATOM 897 C CA . ILE A 1 118 ? 4.558 -10.054 3.842 1.00 98.06 118 ILE A CA 1
ATOM 898 C C . ILE A 1 118 ? 5.716 -10.147 2.844 1.00 98.06 118 ILE A C 1
ATOM 900 O O . ILE A 1 118 ? 6.090 -11.249 2.446 1.00 98.06 118 ILE A O 1
ATOM 904 N N . HIS A 1 119 ? 6.345 -9.019 2.499 1.00 96.81 119 HIS A N 1
ATOM 905 C CA . HIS A 1 119 ? 7.515 -8.995 1.620 1.00 96.81 119 HIS A CA 1
ATOM 906 C C . HIS A 1 119 ? 8.654 -9.868 2.167 1.00 96.81 119 HIS A C 1
ATOM 908 O O . HIS A 1 119 ? 9.152 -10.749 1.468 1.00 96.81 119 HIS A O 1
ATOM 914 N N . LYS A 1 120 ? 9.030 -9.690 3.440 1.00 95.88 120 LYS A N 1
ATOM 915 C CA . LYS A 1 120 ? 10.079 -10.494 4.086 1.00 95.88 120 LYS A CA 1
ATOM 916 C C . LYS A 1 120 ? 9.733 -11.982 4.095 1.00 95.88 120 LYS A C 1
ATOM 918 O O . LYS A 1 120 ? 10.617 -12.806 3.891 1.00 95.88 120 LYS A O 1
ATOM 923 N N . ALA A 1 121 ? 8.471 -12.340 4.331 1.00 95.38 121 ALA A N 1
ATOM 924 C CA . ALA A 1 121 ? 8.025 -13.727 4.261 1.00 95.38 121 ALA A CA 1
ATOM 925 C C . ALA A 1 121 ? 8.151 -14.295 2.839 1.00 95.38 121 ALA A C 1
ATOM 927 O O . ALA A 1 121 ? 8.681 -15.392 2.685 1.00 95.38 121 ALA A O 1
ATOM 928 N N . ALA A 1 122 ? 7.751 -13.537 1.815 1.00 94.94 122 ALA A N 1
ATOM 929 C CA . ALA A 1 122 ? 7.876 -13.937 0.415 1.00 94.94 122 ALA A CA 1
ATOM 930 C C . ALA A 1 122 ? 9.344 -14.122 -0.011 1.00 94.94 122 ALA A C 1
ATOM 932 O O . ALA A 1 122 ? 9.684 -15.128 -0.630 1.00 94.94 122 ALA A O 1
ATOM 933 N N . VAL A 1 123 ? 10.234 -13.202 0.377 1.00 93.88 123 VAL A N 1
ATOM 934 C CA . VAL A 1 123 ? 11.676 -13.325 0.107 1.00 93.88 123 VAL A CA 1
ATOM 935 C C . VAL A 1 123 ? 12.272 -14.525 0.841 1.00 93.88 123 VAL A C 1
ATOM 937 O O . VAL A 1 123 ? 13.009 -15.294 0.235 1.00 93.88 123 VAL A O 1
ATOM 940 N N . ARG A 1 124 ? 11.928 -14.747 2.118 1.00 92.19 124 ARG A N 1
ATOM 941 C CA . ARG A 1 124 ? 12.377 -15.946 2.848 1.00 92.19 124 ARG A CA 1
ATOM 942 C C . ARG A 1 124 ? 11.897 -17.235 2.185 1.00 92.19 124 ARG A C 1
ATOM 944 O O . ARG A 1 124 ? 12.679 -18.172 2.093 1.00 92.19 124 ARG A O 1
ATOM 951 N N . LEU A 1 125 ? 10.647 -17.275 1.719 1.00 91.81 125 LEU A N 1
ATOM 952 C CA . LEU A 1 125 ? 10.088 -18.434 1.021 1.00 91.81 125 LEU A CA 1
ATOM 953 C C . LEU A 1 125 ? 10.888 -18.773 -0.244 1.00 91.81 125 LEU A C 1
ATOM 955 O O . LEU A 1 125 ? 11.140 -19.945 -0.503 1.00 91.81 125 LEU A O 1
ATOM 959 N N . TRP A 1 126 ? 11.307 -17.756 -1.001 1.00 90.25 126 TRP A N 1
ATOM 960 C CA . TRP A 1 126 ? 12.157 -17.929 -2.180 1.00 90.25 126 TRP A CA 1
ATOM 961 C C . TRP A 1 126 ? 13.586 -18.358 -1.816 1.00 90.25 126 TRP A C 1
ATOM 963 O O . TRP A 1 126 ? 14.130 -19.289 -2.405 1.00 90.25 126 TRP A O 1
ATOM 973 N N . SER A 1 127 ? 14.189 -17.702 -0.823 1.00 89.88 127 SER A N 1
ATOM 974 C CA . SER A 1 127 ? 15.605 -17.872 -0.480 1.00 89.88 127 SER A CA 1
ATOM 975 C C . SER A 1 127 ? 15.916 -19.097 0.386 1.00 89.88 127 SER A C 1
ATOM 977 O O . SER A 1 127 ? 17.089 -19.399 0.583 1.00 89.88 127 SER A O 1
ATOM 979 N N . ALA A 1 128 ? 14.916 -19.804 0.920 1.00 82.75 128 ALA A N 1
ATOM 980 C CA . ALA A 1 128 ? 15.127 -20.912 1.858 1.00 82.75 128 ALA A CA 1
ATOM 981 C C . ALA A 1 128 ? 15.882 -22.122 1.265 1.00 82.75 128 ALA A C 1
ATOM 983 O O . ALA A 1 128 ? 16.349 -22.966 2.021 1.00 82.75 128 ALA A O 1
ATOM 984 N N . GLY A 1 129 ? 16.012 -22.234 -0.065 1.00 71.38 129 GLY A N 1
ATOM 985 C CA . GLY A 1 129 ? 16.754 -23.327 -0.718 1.00 71.38 129 GLY A CA 1
ATOM 986 C C . GLY A 1 129 ? 16.128 -24.725 -0.557 1.00 71.38 129 GLY A C 1
ATOM 987 O O . GLY A 1 129 ? 16.704 -25.708 -1.013 1.00 71.38 129 GLY A O 1
ATOM 988 N N . GLY A 1 130 ? 14.956 -24.805 0.075 1.00 73.62 130 GLY A N 1
ATOM 989 C CA . GLY A 1 130 ? 14.181 -26.004 0.386 1.00 73.62 130 GLY A CA 1
ATOM 990 C C . GLY A 1 130 ? 13.199 -25.695 1.521 1.00 73.62 130 GLY A C 1
ATOM 991 O O . GLY A 1 130 ? 13.450 -24.804 2.332 1.00 73.62 130 GLY A O 1
ATOM 992 N N . GLN A 1 131 ? 12.054 -26.373 1.568 1.00 80.06 131 GLN A N 1
ATOM 993 C CA . GLN A 1 131 ? 11.135 -26.268 2.704 1.00 80.06 131 GLN A CA 1
ATOM 994 C C . GLN A 1 131 ? 11.428 -27.375 3.720 1.00 80.06 131 GLN A C 1
ATOM 996 O O . GLN A 1 131 ? 11.826 -28.478 3.344 1.00 80.06 131 GLN A O 1
ATOM 1001 N N . ASP A 1 132 ? 11.199 -27.089 5.005 1.00 82.56 132 ASP A N 1
ATOM 1002 C CA . ASP A 1 132 ? 11.066 -28.137 6.021 1.00 82.56 132 ASP A CA 1
ATOM 1003 C C . ASP A 1 132 ? 10.039 -29.180 5.533 1.00 82.56 132 ASP A C 1
ATOM 1005 O O . ASP A 1 132 ? 9.084 -28.837 4.834 1.00 82.56 132 ASP A O 1
ATOM 1009 N N . SER A 1 133 ? 10.211 -30.452 5.886 1.00 88.88 133 SER A N 1
ATOM 1010 C CA . SER A 1 133 ? 9.230 -31.500 5.572 1.00 88.88 133 SER A CA 1
ATOM 1011 C C . SER A 1 133 ? 7.899 -31.338 6.322 1.00 88.88 133 SER A C 1
ATOM 1013 O O . SER A 1 133 ? 6.911 -31.976 5.966 1.00 88.88 133 SER A O 1
ATOM 1015 N N . THR A 1 134 ? 7.871 -30.507 7.367 1.00 90.81 134 THR A N 1
ATOM 1016 C CA . THR A 1 134 ? 6.755 -30.333 8.306 1.00 90.81 134 THR A CA 1
ATOM 1017 C C . THR A 1 134 ? 6.559 -28.873 8.762 1.00 90.81 134 THR A C 1
ATOM 1019 O O . THR A 1 134 ? 6.469 -28.599 9.960 1.00 90.81 134 THR A O 1
ATOM 1022 N N . PRO A 1 135 ? 6.419 -27.886 7.854 1.00 8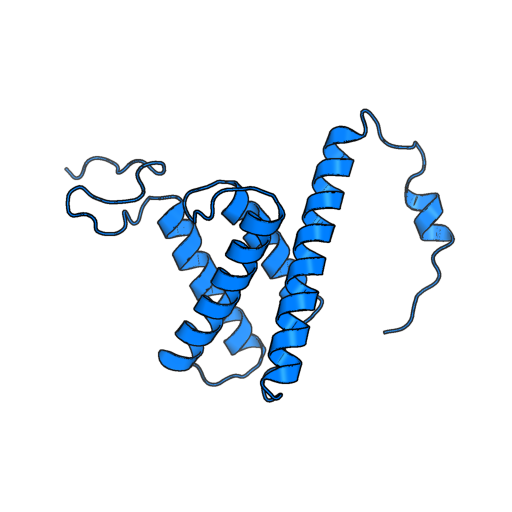9.00 135 PRO A N 1
ATOM 1023 C CA . PRO A 1 135 ? 6.309 -26.469 8.223 1.00 89.00 135 PRO A CA 1
ATOM 1024 C C . PRO A 1 135 ? 5.068 -26.149 9.081 1.00 89.00 135 PRO A C 1
ATOM 1026 O O . PRO A 1 135 ? 5.028 -25.128 9.767 1.00 89.00 135 PRO A O 1
ATOM 1029 N N . TRP A 1 136 ? 4.057 -27.026 9.083 1.00 90.44 136 TRP A N 1
ATOM 1030 C CA . TRP A 1 136 ? 2.860 -26.917 9.923 1.00 90.44 136 TRP A CA 1
ATOM 1031 C C . TRP A 1 136 ? 3.089 -27.290 11.396 1.00 90.44 136 TRP A C 1
ATOM 1033 O O . TRP A 1 136 ? 2.209 -27.027 12.212 1.00 90.44 136 TRP A O 1
ATOM 1043 N N . ALA A 1 137 ? 4.241 -27.858 11.773 1.00 90.75 137 ALA A N 1
ATOM 1044 C CA . ALA A 1 137 ? 4.544 -28.178 13.171 1.00 90.75 137 ALA A CA 1
ATOM 1045 C C . ALA A 1 137 ? 4.492 -26.927 14.067 1.00 90.75 137 ALA A C 1
ATOM 1047 O O . ALA A 1 137 ? 3.919 -26.962 15.154 1.00 90.75 137 ALA A O 1
ATOM 1048 N N . THR A 1 138 ? 4.993 -25.791 13.569 1.00 88.06 138 THR A N 1
ATOM 1049 C CA . THR A 1 138 ? 4.883 -24.495 14.255 1.00 88.06 138 THR A CA 1
ATOM 1050 C C . THR A 1 138 ? 3.425 -24.066 14.425 1.00 88.06 138 THR A C 1
ATOM 1052 O O . THR A 1 138 ? 3.053 -23.562 15.479 1.00 88.06 138 THR A O 1
ATOM 1055 N N . LEU A 1 139 ? 2.570 -24.297 13.423 1.00 88.69 139 LEU A N 1
ATOM 1056 C CA . LEU A 1 139 ? 1.146 -23.948 13.500 1.00 88.69 139 LEU A CA 1
ATOM 1057 C C . LEU A 1 139 ? 0.393 -24.816 14.516 1.00 88.69 139 LEU A C 1
ATOM 1059 O O . LEU A 1 139 ? -0.539 -24.336 15.147 1.00 88.69 139 LEU A O 1
ATOM 1063 N N . ALA A 1 140 ? 0.814 -26.068 14.710 1.00 87.31 140 ALA A N 1
ATOM 1064 C CA . ALA A 1 140 ? 0.191 -26.986 15.662 1.00 87.31 140 ALA A CA 1
ATOM 1065 C C . ALA A 1 140 ? 0.398 -26.578 17.134 1.00 87.31 140 ALA A C 1
ATOM 1067 O O . ALA A 1 140 ? -0.368 -27.006 17.995 1.00 87.31 140 ALA A O 1
ATOM 1068 N N . VAL A 1 141 ? 1.416 -25.758 17.428 1.00 87.12 141 VAL A N 1
ATOM 1069 C CA . VAL A 1 141 ? 1.721 -25.269 18.787 1.00 87.12 141 VAL A CA 1
ATOM 1070 C C . VAL A 1 141 ? 1.359 -23.797 18.998 1.00 87.12 141 VAL A C 1
ATOM 1072 O O . VAL A 1 141 ? 1.289 -23.340 20.139 1.00 87.12 141 VAL A O 1
ATOM 1075 N N . VAL A 1 142 ? 1.093 -23.050 17.921 1.00 77.94 142 VAL A N 1
ATOM 1076 C CA . VAL A 1 142 ? 0.514 -21.705 18.000 1.00 77.94 142 VAL A CA 1
ATOM 1077 C C . VAL A 1 142 ? -0.981 -21.860 18.279 1.00 77.94 142 VAL A C 1
ATOM 1079 O O . VAL A 1 142 ? -1.790 -22.041 17.374 1.00 77.94 142 VAL A O 1
ATOM 1082 N N . GLY A 1 143 ? -1.355 -21.826 19.560 1.00 64.31 143 GLY A N 1
ATOM 1083 C CA . GLY A 1 143 ? -2.757 -21.707 19.959 1.00 64.31 143 GLY A CA 1
ATOM 1084 C C . GLY A 1 143 ? -3.385 -20.426 19.398 1.00 64.31 143 GLY A C 1
ATOM 1085 O O . GLY A 1 143 ? -2.681 -19.441 19.171 1.00 64.31 143 GLY A O 1
ATOM 1086 N N . LEU A 1 144 ? -4.706 -20.441 19.178 1.00 57.50 144 LEU A N 1
ATOM 1087 C CA . LEU A 1 144 ? -5.495 -19.267 18.784 1.00 57.50 144 LEU A CA 1
ATOM 1088 C C . LEU A 1 144 ? -5.194 -18.094 19.730 1.00 57.50 144 LEU A C 1
ATOM 1090 O O . LEU A 1 144 ? -5.715 -18.036 20.843 1.00 57.50 144 LEU A O 1
ATOM 1094 N N . ALA A 1 145 ? -4.364 -17.150 19.290 1.00 52.44 145 ALA A N 1
ATOM 1095 C CA . ALA A 1 145 ? -4.341 -15.829 19.892 1.00 52.44 145 ALA A CA 1
ATOM 1096 C C . ALA A 1 145 ? -5.685 -15.175 19.548 1.00 52.44 145 ALA A C 1
ATOM 1098 O O . ALA A 1 145 ? -6.017 -15.008 18.375 1.00 52.44 145 ALA A O 1
ATOM 1099 N N . ALA A 1 146 ? -6.493 -14.919 20.573 1.00 46.16 146 ALA A N 1
ATOM 1100 C CA . ALA A 1 146 ? -7.798 -14.300 20.431 1.00 46.16 146 ALA A CA 1
ATOM 1101 C C . ALA A 1 146 ? -7.682 -12.866 19.884 1.00 46.16 146 ALA A C 1
ATOM 1103 O O . ALA A 1 146 ? -6.875 -12.093 20.398 1.00 46.16 146 ALA A O 1
ATOM 1104 N N . ALA A 1 147 ? -8.577 -12.576 18.929 1.00 42.12 147 ALA A N 1
ATOM 1105 C CA . ALA A 1 147 ? -8.982 -11.285 18.351 1.00 42.12 147 ALA A CA 1
ATOM 1106 C C . ALA A 1 147 ? -7.920 -10.485 17.575 1.00 42.12 147 ALA A C 1
ATOM 1108 O O . ALA A 1 147 ? -7.079 -9.800 18.196 1.00 42.12 147 ALA A O 1
#

Secondary structure (DSSP, 8-state):
------TT--B-TTSSB-TTSHHHHHHHHHHHHHHHHHHHTT----HHHHHHHHHHHHHHHHHHHHTTTPPP-SSSHHHHHHHHHHHHHHHHS---TTS-HHHHHHHHHHHHHHHHHHHHHHHHHHHTSS--S-TTHHHHHS-----

pLDDT: mean 92.86, std 11.15, range [42.12, 98.81]

Radius of gyration: 18.37 Å; chains: 1; bounding box: 37×46×57 Å

Foldseek 3Di:
DDDPDDQLDQADPVRHGDCSHLLVVLLVVLLVLLVVLCVVVVHDDDPVSSVVNSVLSLVLLQVLCVVVVHHRDSRDPSSVLLSVQLSVLCVVPNQPPPDDPVSNVVSSVVSSVSSNVVVVVVVCVVPVPDDDPCPCVVVVPPDDPDD

Sequence (147 aa):
MASEQKPWEETNEDGSLNLNSYASTAAFGTVALAVETLHAAGQRMTPKTVDAFAETLALIIQHCQEALDIRPSMQDGSHTRLRGALRTSIETMPPPFGADVVAWGEWVTKTEKRILSIHKAAVRLWSAGGQDSTPWATLAVVGLAAA